Protein AF-K1SAY3-F1 (afdb_monomer)

Nearest PDB structures (foldseek):
  8iwt-assembly1_A  TM=9.032E-01  e=2.817E-02  Homo sapiens

pLDDT: mean 90.79, std 6.47, range [53.25, 96.94]

Structure (mmCIF, N/CA/C/O backbone):
data_AF-K1SAY3-F1
#
_entry.id   AF-K1SAY3-F1
#
loop_
_atom_site.group_PDB
_atom_site.id
_atom_site.type_symbol
_atom_site.label_atom_id
_atom_site.label_alt_id
_atom_site.label_comp_id
_atom_site.label_asym_id
_atom_site.label_entity_id
_atom_site.label_seq_id
_atom_site.pdbx_PDB_ins_code
_atom_site.Cartn_x
_atom_site.Cartn_y
_atom_site.Cartn_z
_atom_site.occupancy
_atom_site.B_iso_or_equiv
_atom_site.auth_seq_id
_atom_site.auth_comp_id
_atom_site.auth_asym_id
_atom_site.auth_atom_id
_atom_site.pdbx_PDB_model_num
ATOM 1 N N . PHE A 1 1 ? 2.210 -8.614 -6.579 1.00 83.81 1 PHE A N 1
ATOM 2 C CA . PHE A 1 1 ? 1.351 -9.216 -5.533 1.00 83.81 1 PHE A CA 1
ATOM 3 C C . PHE A 1 1 ? 1.785 -8.872 -4.113 1.00 83.81 1 PHE A C 1
ATOM 5 O O . PHE A 1 1 ? 1.061 -8.133 -3.462 1.00 83.81 1 PHE A O 1
ATOM 12 N N . PHE A 1 2 ? 2.937 -9.358 -3.630 1.00 92.12 2 PHE A N 1
ATOM 13 C CA . PHE A 1 2 ? 3.321 -9.250 -2.211 1.00 92.12 2 PHE A CA 1
ATOM 14 C C . PHE A 1 2 ? 3.245 -7.829 -1.633 1.00 92.12 2 PHE A C 1
ATOM 16 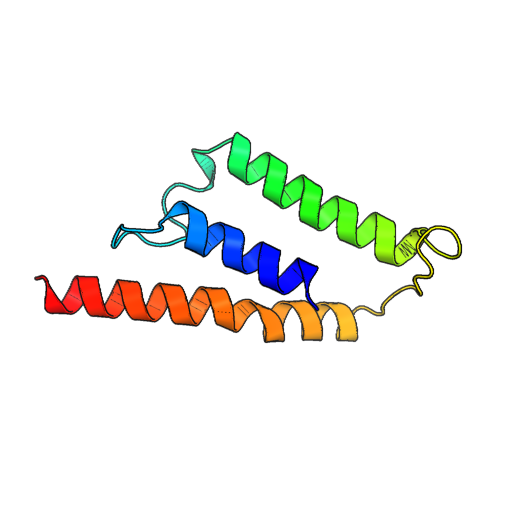O O . PHE A 1 2 ? 2.600 -7.631 -0.611 1.00 92.12 2 PHE A O 1
ATOM 23 N N . VAL A 1 3 ? 3.828 -6.830 -2.305 1.00 94.62 3 VAL A N 1
ATOM 24 C CA . VAL A 1 3 ? 3.852 -5.452 -1.780 1.00 94.62 3 VAL A CA 1
ATOM 25 C C . VAL A 1 3 ? 2.449 -4.866 -1.632 1.00 94.62 3 VAL A C 1
ATOM 27 O O . VAL A 1 3 ? 2.158 -4.268 -0.604 1.00 94.62 3 VAL A O 1
ATOM 30 N N . MET A 1 4 ? 1.553 -5.097 -2.598 1.00 95.75 4 MET A N 1
ATOM 31 C CA . MET A 1 4 ? 0.160 -4.643 -2.492 1.00 95.75 4 MET A CA 1
ATOM 32 C C . MET A 1 4 ? -0.601 -5.376 -1.385 1.00 95.75 4 MET A C 1
ATOM 34 O O . MET A 1 4 ? -1.373 -4.761 -0.663 1.00 95.75 4 MET A O 1
ATOM 38 N N . LEU A 1 5 ? -0.333 -6.666 -1.171 1.00 95.88 5 LEU A N 1
ATOM 39 C CA . LEU A 1 5 ? -0.889 -7.390 -0.028 1.00 95.88 5 LEU A CA 1
ATOM 40 C C . LEU A 1 5 ? -0.426 -6.777 1.303 1.00 95.88 5 LEU A C 1
ATOM 42 O O . LEU A 1 5 ? -1.249 -6.545 2.188 1.00 95.88 5 LEU A O 1
ATOM 46 N N . GLN A 1 6 ? 0.867 -6.460 1.435 1.00 95.44 6 GLN A N 1
ATOM 47 C CA . GLN A 1 6 ? 1.397 -5.806 2.637 1.00 95.44 6 GLN A CA 1
ATOM 48 C C . GLN A 1 6 ? 0.882 -4.378 2.807 1.00 95.44 6 GLN A C 1
ATOM 50 O O . GLN A 1 6 ? 0.606 -3.957 3.928 1.00 95.44 6 GLN A O 1
ATOM 55 N N . PHE A 1 7 ? 0.681 -3.659 1.705 1.00 96.06 7 PHE A N 1
ATOM 56 C CA . PHE A 1 7 ? 0.057 -2.344 1.705 1.00 96.06 7 PHE A CA 1
ATOM 57 C C . PHE A 1 7 ? -1.329 -2.390 2.357 1.00 96.06 7 PHE A C 1
ATOM 59 O O . PHE A 1 7 ? -1.601 -1.612 3.265 1.00 96.06 7 PHE A O 1
ATOM 66 N N . TRP A 1 8 ? -2.182 -3.349 1.981 1.00 95.94 8 TRP A N 1
ATOM 67 C CA . TRP A 1 8 ? -3.482 -3.533 2.636 1.00 95.94 8 TRP A CA 1
ATOM 68 C C . TRP A 1 8 ? -3.352 -3.981 4.090 1.00 95.94 8 TRP A C 1
ATOM 70 O O . TRP A 1 8 ? -4.111 -3.542 4.954 1.00 95.94 8 TRP A O 1
ATOM 80 N N . ASN A 1 9 ? -2.367 -4.829 4.383 1.00 94.38 9 ASN A N 1
ATOM 81 C CA . ASN A 1 9 ? -2.134 -5.316 5.735 1.00 94.38 9 ASN A CA 1
ATOM 82 C C . ASN A 1 9 ? -1.672 -4.208 6.700 1.00 94.38 9 ASN A C 1
ATOM 84 O O . ASN A 1 9 ? -1.994 -4.270 7.883 1.00 94.38 9 ASN A O 1
ATOM 88 N N . LEU A 1 10 ? -1.003 -3.157 6.211 1.00 94.00 10 LEU A N 1
ATOM 89 C CA . LEU A 1 10 ? -0.630 -1.979 7.006 1.00 94.00 10 LEU A CA 1
ATOM 90 C C . LEU A 1 10 ? -1.848 -1.340 7.692 1.00 94.00 10 LEU A C 1
ATOM 92 O O . LEU A 1 10 ? -1.782 -0.952 8.859 1.00 94.00 10 LEU A O 1
ATOM 96 N N . PHE A 1 11 ? -2.984 -1.277 6.993 1.00 93.44 11 PHE A N 1
ATOM 97 C CA . PHE A 1 11 ? -4.232 -0.759 7.552 1.00 93.44 11 PHE A CA 1
ATOM 98 C C . PHE A 1 11 ? -4.771 -1.651 8.673 1.00 93.44 11 PHE A C 1
ATOM 100 O O . PHE A 1 11 ? -5.181 -1.146 9.716 1.00 93.44 11 PHE A O 1
ATOM 107 N N . ASN A 1 12 ? -4.727 -2.974 8.492 1.00 92.69 12 ASN A N 1
ATOM 108 C CA . ASN A 1 12 ? -5.110 -3.923 9.537 1.00 92.69 12 ASN A CA 1
ATOM 109 C C . ASN A 1 12 ? -4.176 -3.849 10.753 1.00 92.69 12 ASN A C 1
ATOM 111 O O . ASN A 1 12 ? -4.655 -3.886 11.885 1.00 92.69 12 ASN A O 1
ATOM 115 N N . ALA A 1 13 ? -2.867 -3.723 10.526 1.00 91.62 13 ALA A N 1
ATOM 116 C CA . ALA A 1 13 ? -1.858 -3.638 11.576 1.00 91.62 13 ALA A CA 1
ATOM 117 C C . ALA A 1 13 ? -2.030 -2.384 12.443 1.00 91.62 13 ALA A C 1
ATOM 119 O O . ALA A 1 13 ? -1.868 -2.446 13.659 1.00 91.62 13 ALA A O 1
ATOM 120 N N . ARG A 1 14 ? -2.429 -1.255 11.845 1.00 89.81 14 ARG A N 1
ATOM 121 C CA . ARG A 1 14 ? -2.667 -0.004 12.577 1.00 89.81 14 ARG A CA 1
ATOM 122 C C . ARG A 1 14 ? -3.742 -0.118 13.656 1.00 89.81 14 ARG A C 1
ATOM 124 O O . ARG A 1 14 ? -3.642 0.539 14.687 1.00 89.81 14 ARG A O 1
ATOM 131 N N . VAL A 1 15 ? -4.779 -0.908 13.401 1.00 88.44 15 VAL A N 1
ATOM 132 C CA . VAL A 1 15 ? -5.899 -1.122 14.331 1.00 88.44 15 VAL A CA 1
ATOM 133 C C . VAL A 1 15 ? -5.821 -2.493 15.002 1.00 88.44 15 VAL A C 1
ATOM 135 O O . VAL A 1 15 ? -6.820 -3.020 15.491 1.00 88.44 15 VAL A O 1
ATOM 138 N N . PHE A 1 16 ? -4.637 -3.108 15.012 1.00 87.44 16 PHE A N 1
ATOM 139 C CA . PHE A 1 16 ? -4.451 -4.409 15.631 1.00 87.44 16 PHE A CA 1
ATOM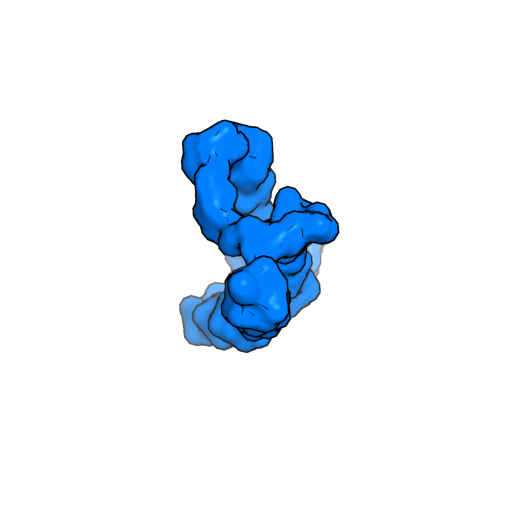 140 C C . PHE A 1 16 ? -4.772 -4.344 17.130 1.00 87.44 16 PHE A C 1
ATOM 142 O O . PHE A 1 16 ? -4.361 -3.426 17.834 1.00 87.44 16 PHE A O 1
ATOM 149 N N . GLY A 1 17 ? -5.545 -5.318 17.612 1.00 83.44 17 GLY A N 1
ATOM 150 C CA . GLY A 1 17 ? -6.001 -5.364 19.003 1.00 83.44 17 GLY A CA 1
ATOM 151 C C . GLY A 1 17 ? -7.196 -4.461 19.327 1.00 83.44 17 GLY A C 1
ATOM 152 O O . GLY A 1 17 ? -7.740 -4.576 20.421 1.00 83.44 17 GLY A O 1
ATOM 153 N N . THR A 1 18 ? -7.664 -3.622 18.397 1.00 85.56 18 THR A N 1
ATOM 154 C CA . THR A 1 18 ? -8.872 -2.807 18.588 1.00 85.56 18 THR A CA 1
ATOM 155 C C . THR A 1 18 ? -10.041 -3.327 17.747 1.00 85.56 18 THR A C 1
ATOM 157 O O . THR A 1 18 ? -9.891 -4.156 16.844 1.00 85.56 18 THR A O 1
ATOM 160 N N . SER A 1 19 ? -11.247 -2.856 18.063 1.00 81.81 19 SER A N 1
ATOM 161 C CA . SER A 1 19 ? -12.450 -3.056 17.246 1.00 81.81 19 SER A CA 1
ATOM 162 C C . SER A 1 19 ? -12.736 -1.860 16.327 1.00 81.81 19 SER A C 1
ATOM 164 O O . SER A 1 19 ? -13.778 -1.815 15.671 1.00 81.81 19 SER A O 1
ATOM 166 N N . ASP A 1 20 ? -11.817 -0.892 16.263 1.00 86.06 20 ASP A N 1
ATOM 167 C CA . ASP A 1 20 ? -11.961 0.294 15.429 1.00 86.06 20 ASP A CA 1
ATOM 168 C C . ASP A 1 20 ? -11.828 -0.043 13.943 1.00 86.06 20 ASP A C 1
ATOM 170 O O . ASP A 1 20 ? -11.143 -0.983 13.546 1.00 86.06 20 ASP A O 1
ATOM 174 N N . SER A 1 21 ? -12.492 0.746 13.097 1.00 85.25 21 SER A N 1
ATOM 175 C CA . SER A 1 21 ? -12.363 0.574 11.651 1.00 85.25 21 SER A CA 1
ATOM 176 C C . SER A 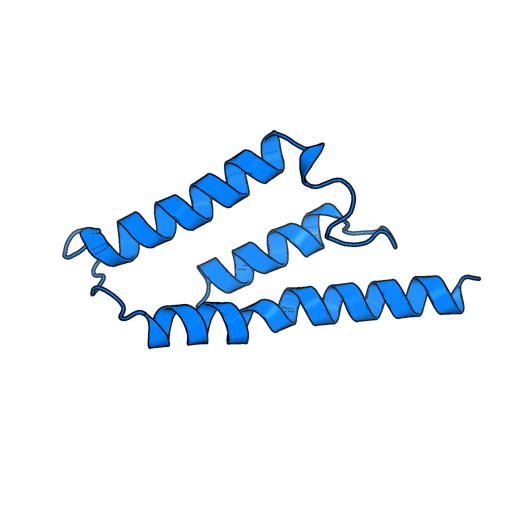1 21 ? -10.935 0.861 11.204 1.00 85.25 21 SER A C 1
ATOM 178 O O . SER A 1 21 ? -10.351 1.856 11.638 1.00 85.25 21 SER A O 1
ATOM 180 N N . ALA A 1 22 ? -10.413 0.067 10.268 1.00 86.81 22 ALA A N 1
ATOM 181 C CA . ALA A 1 22 ? -9.097 0.295 9.666 1.00 86.81 22 ALA A CA 1
ATOM 182 C C . ALA A 1 22 ? -8.952 1.691 9.026 1.00 86.81 22 ALA A C 1
ATOM 184 O O . ALA A 1 22 ? -7.846 2.223 8.919 1.00 86.81 22 ALA A O 1
ATOM 185 N N . PHE A 1 23 ? -10.076 2.312 8.652 1.00 85.38 23 PHE A N 1
ATOM 186 C CA . PHE A 1 23 ? -10.112 3.645 8.056 1.00 85.38 23 PHE A CA 1
ATOM 187 C C . PHE A 1 23 ? -10.257 4.788 9.064 1.00 85.38 23 PHE A C 1
ATOM 189 O O . PHE A 1 23 ? -10.167 5.964 8.700 1.00 85.38 23 PHE A O 1
ATOM 196 N N . LYS A 1 24 ? -10.467 4.479 10.348 1.00 83.56 24 LYS A N 1
ATOM 197 C CA . LYS A 1 24 ? -10.705 5.492 11.374 1.00 83.56 24 LYS A CA 1
ATOM 198 C C . LYS A 1 24 ? -9.476 6.395 11.509 1.00 83.56 24 LYS A C 1
ATOM 200 O O . LYS A 1 24 ? -8.368 5.950 11.802 1.00 83.56 24 LYS A O 1
ATOM 205 N N . GLY A 1 25 ? -9.675 7.691 11.271 1.00 79.81 25 GLY A N 1
ATOM 206 C CA . GLY A 1 25 ? -8.659 8.719 11.491 1.00 79.81 25 GLY A CA 1
ATOM 207 C C . GLY A 1 25 ? -7.375 8.550 10.676 1.00 79.81 25 GLY A C 1
ATOM 208 O O . GLY A 1 25 ? -6.321 8.920 11.184 1.00 79.81 25 GLY A O 1
ATOM 209 N N . ILE A 1 26 ? -7.413 7.973 9.465 1.00 80.25 26 ILE A N 1
ATOM 210 C CA . ILE A 1 26 ? -6.230 7.904 8.573 1.00 80.25 26 ILE A CA 1
ATOM 211 C C . ILE A 1 26 ? -5.605 9.289 8.382 1.00 80.25 26 ILE A C 1
ATOM 213 O O . ILE A 1 26 ? -4.419 9.453 8.644 1.00 80.25 26 ILE A O 1
ATOM 217 N N . SER A 1 27 ? -6.419 10.302 8.083 1.00 73.94 27 SER A N 1
ATOM 218 C CA . SER A 1 27 ? -5.982 11.694 7.897 1.00 73.94 27 SER A CA 1
ATOM 219 C C . SER A 1 27 ? -5.481 12.391 9.169 1.00 73.94 27 SER A C 1
ATOM 221 O O . SER A 1 27 ? -5.049 13.536 9.120 1.00 73.94 27 SER A O 1
ATOM 223 N N . LYS A 1 28 ? -5.544 11.729 10.333 1.00 78.62 28 LYS A N 1
ATOM 224 C CA . LYS A 1 28 ? -4.972 12.237 11.591 1.00 78.62 28 LYS A CA 1
ATOM 225 C C . LYS A 1 28 ? -3.580 11.667 11.877 1.00 78.62 28 LYS A C 1
ATOM 227 O O . LYS A 1 28 ? -2.958 12.058 12.859 1.00 78.62 28 LYS A O 1
ATOM 232 N N . SER A 1 29 ? -3.100 10.725 11.061 1.00 79.44 29 SER A N 1
ATOM 233 C CA . SER A 1 29 ? -1.797 10.080 11.223 1.00 79.44 29 SER A CA 1
ATOM 234 C C . SER A 1 29 ? -0.893 10.412 10.041 1.00 79.44 29 SER A C 1
ATOM 236 O O . SER A 1 29 ? -0.788 9.640 9.090 1.00 79.44 29 SER A O 1
ATOM 238 N N . TYR A 1 30 ? -0.194 11.546 10.143 1.00 81.81 30 TYR A N 1
ATOM 239 C CA . TYR A 1 30 ? 0.773 11.996 9.135 1.00 81.81 30 TYR A CA 1
ATOM 240 C C . TYR A 1 30 ? 1.803 10.915 8.775 1.00 81.81 30 TYR A C 1
ATOM 242 O O . TYR A 1 30 ? 2.142 10.741 7.610 1.00 81.81 30 TYR A O 1
ATOM 250 N N . GLY A 1 31 ? 2.263 10.134 9.760 1.00 87.69 31 GLY A N 1
ATOM 251 C CA . GLY A 1 31 ? 3.198 9.032 9.518 1.00 87.69 31 GLY A CA 1
ATOM 252 C C . GLY A 1 31 ? 2.613 7.923 8.638 1.00 87.69 31 GLY A C 1
ATOM 253 O O . GLY A 1 31 ? 3.281 7.455 7.720 1.00 87.69 31 GLY A O 1
ATOM 254 N N . MET A 1 32 ? 1.357 7.522 8.873 1.00 89.06 32 MET A N 1
ATOM 255 C CA . MET A 1 32 ? 0.708 6.497 8.050 1.00 89.06 32 MET A CA 1
ATOM 256 C C . MET A 1 32 ? 0.486 6.993 6.621 1.00 89.06 32 MET A C 1
ATOM 258 O O . MET A 1 32 ? 0.741 6.255 5.674 1.00 89.06 32 MET A O 1
ATOM 262 N N . GLU A 1 33 ? 0.031 8.235 6.467 1.00 89.19 33 GLU A N 1
ATOM 263 C CA . GLU A 1 33 ? -0.220 8.838 5.159 1.00 89.19 33 GLU A CA 1
ATOM 264 C C . GLU A 1 33 ? 1.061 8.922 4.319 1.00 89.19 33 GLU A C 1
ATOM 266 O O . GLU A 1 33 ? 1.073 8.481 3.169 1.00 89.19 33 GLU A O 1
ATOM 271 N N . LEU A 1 34 ? 2.172 9.367 4.918 1.00 92.50 34 LEU A N 1
ATOM 272 C CA . LEU A 1 34 ? 3.476 9.395 4.253 1.00 92.50 34 LEU A CA 1
ATOM 273 C C . LEU A 1 34 ? 3.942 7.999 3.822 1.00 92.50 34 LEU A C 1
ATOM 275 O O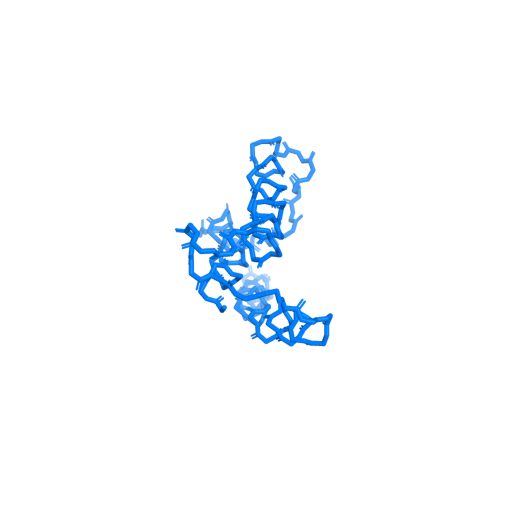 . LEU A 1 34 ? 4.419 7.841 2.701 1.00 92.50 34 LEU A O 1
ATOM 279 N N . ILE A 1 35 ? 3.778 6.977 4.670 1.00 93.50 35 ILE A N 1
ATOM 280 C CA . ILE A 1 35 ? 4.156 5.595 4.329 1.00 93.50 35 ILE A CA 1
ATOM 281 C C . ILE A 1 35 ? 3.284 5.053 3.188 1.00 93.50 35 ILE A C 1
ATOM 283 O O . ILE A 1 35 ? 3.808 4.442 2.259 1.00 93.50 35 ILE A O 1
ATOM 287 N N . ILE A 1 36 ? 1.971 5.294 3.222 1.00 93.06 36 ILE A N 1
ATOM 288 C CA . ILE A 1 36 ? 1.036 4.896 2.157 1.00 93.06 36 ILE A CA 1
ATOM 289 C C . ILE A 1 36 ? 1.460 5.505 0.817 1.00 93.06 36 ILE A C 1
ATOM 291 O O . ILE A 1 36 ? 1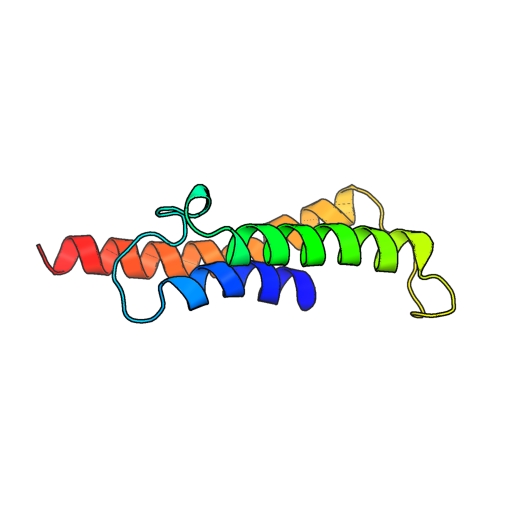.569 4.783 -0.178 1.00 93.06 36 ILE A O 1
ATOM 295 N N . LEU A 1 37 ? 1.736 6.812 0.797 1.00 94.19 37 LEU A N 1
ATOM 296 C CA . LEU A 1 37 ? 2.160 7.527 -0.406 1.00 94.19 37 LEU A CA 1
ATOM 297 C C . LEU A 1 37 ? 3.530 7.049 -0.896 1.00 94.19 37 LEU A C 1
ATOM 299 O O . LEU A 1 37 ? 3.703 6.823 -2.093 1.00 94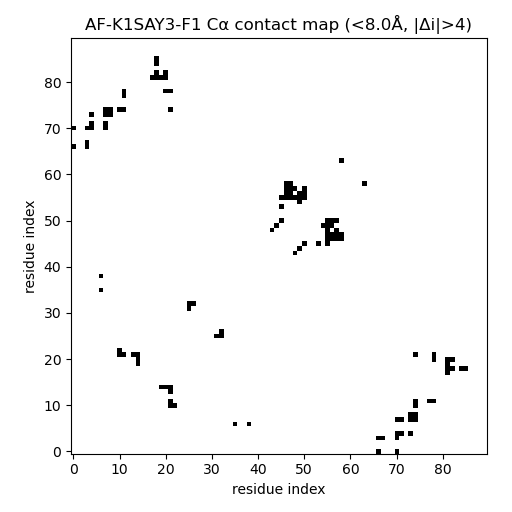.19 37 LEU A O 1
ATOM 303 N N . ALA A 1 38 ? 4.479 6.829 0.016 1.00 96.00 38 ALA A N 1
ATOM 304 C CA . ALA A 1 38 ? 5.804 6.318 -0.318 1.00 96.00 38 ALA A CA 1
ATOM 305 C C . ALA A 1 38 ? 5.744 4.907 -0.923 1.00 96.00 38 ALA A C 1
ATOM 307 O O . ALA A 1 38 ? 6.434 4.637 -1.904 1.00 96.00 38 ALA A O 1
ATOM 308 N N . ILE A 1 39 ? 4.897 4.015 -0.392 1.00 95.56 39 ILE A N 1
ATOM 309 C CA . ILE A 1 39 ? 4.732 2.657 -0.929 1.00 95.56 39 ILE A CA 1
ATOM 310 C C . ILE A 1 39 ? 4.075 2.693 -2.310 1.00 95.56 39 ILE A C 1
ATOM 312 O O . ILE A 1 39 ? 4.581 2.044 -3.223 1.00 95.56 39 ILE A O 1
ATOM 316 N N . LEU A 1 40 ? 2.976 3.438 -2.485 1.00 94.25 40 LEU A N 1
ATOM 317 C CA . LEU A 1 40 ? 2.281 3.512 -3.776 1.00 94.25 40 LEU A CA 1
ATOM 318 C C . LEU A 1 40 ? 3.146 4.181 -4.848 1.00 94.25 40 LEU A C 1
ATOM 320 O O . LEU A 1 40 ? 3.331 3.617 -5.926 1.00 94.25 40 LEU A O 1
ATOM 324 N N . GLY A 1 41 ? 3.719 5.347 -4.541 1.00 95.38 41 GLY A N 1
ATOM 325 C CA . GLY A 1 41 ? 4.603 6.066 -5.455 1.00 95.38 41 GLY A CA 1
ATOM 326 C C . GLY A 1 41 ? 5.859 5.260 -5.775 1.00 95.38 41 GLY A C 1
ATOM 327 O O . GLY A 1 41 ? 6.191 5.067 -6.943 1.00 95.38 41 GLY A O 1
ATOM 328 N N . GLY A 1 42 ? 6.508 4.704 -4.749 1.00 95.19 42 GLY A N 1
ATOM 329 C CA . GLY A 1 42 ? 7.665 3.830 -4.910 1.00 95.19 42 GLY A CA 1
ATOM 330 C C . GLY A 1 42 ? 7.355 2.603 -5.764 1.00 95.19 42 GLY A C 1
ATOM 331 O O . GLY A 1 42 ? 8.150 2.261 -6.634 1.00 95.19 42 GLY A O 1
ATOM 332 N N . GLN A 1 43 ? 6.188 1.973 -5.593 1.00 94.69 43 GLN A N 1
ATOM 333 C CA . GLN A 1 43 ? 5.805 0.834 -6.426 1.00 94.69 43 GLN A CA 1
ATOM 334 C C . GLN A 1 43 ? 5.609 1.200 -7.885 1.00 94.69 43 GLN A C 1
ATOM 336 O O . GLN A 1 43 ? 6.127 0.498 -8.749 1.00 94.69 43 GLN A O 1
ATOM 341 N N . ILE A 1 44 ? 4.909 2.296 -8.170 1.00 93.56 44 ILE A N 1
ATOM 342 C CA . ILE A 1 44 ? 4.730 2.750 -9.550 1.00 93.56 44 ILE A CA 1
ATOM 343 C C . ILE A 1 44 ? 6.097 3.046 -10.179 1.00 93.56 44 ILE A C 1
ATOM 345 O O . ILE A 1 44 ? 6.363 2.594 -11.291 1.00 93.56 44 ILE A O 1
ATOM 349 N N . LEU A 1 45 ? 6.991 3.729 -9.455 1.00 94.62 45 LEU A N 1
ATOM 350 C CA . LEU A 1 45 ? 8.327 4.058 -9.951 1.00 94.62 45 LEU A CA 1
ATOM 351 C C . LEU A 1 45 ? 9.179 2.811 -10.230 1.00 94.62 45 LEU A C 1
ATOM 353 O O . LEU A 1 45 ? 9.761 2.684 -11.305 1.00 94.62 45 LEU A O 1
ATOM 357 N N . ILE A 1 46 ? 9.221 1.866 -9.288 1.00 94.25 46 ILE A N 1
ATOM 358 C CA . ILE A 1 46 ? 10.016 0.636 -9.409 1.00 94.25 46 ILE A CA 1
ATOM 359 C C . ILE A 1 46 ? 9.476 -0.266 -10.525 1.00 94.25 46 ILE A C 1
ATOM 361 O O . ILE A 1 46 ? 10.246 -0.843 -11.292 1.00 94.25 46 ILE A O 1
ATOM 365 N N . VAL A 1 47 ? 8.158 -0.404 -10.638 1.00 94.31 47 VAL A N 1
ATOM 366 C CA . VAL A 1 47 ? 7.550 -1.293 -11.632 1.00 94.31 47 VAL A CA 1
ATOM 367 C C . VAL A 1 47 ? 7.626 -0.705 -13.038 1.00 94.31 47 VAL A C 1
ATOM 369 O O . VAL A 1 47 ? 7.998 -1.422 -13.962 1.00 94.31 47 VAL A O 1
ATOM 372 N N . GLN A 1 48 ? 7.314 0.584 -13.206 1.00 92.94 48 GLN A N 1
ATOM 373 C CA . GLN A 1 48 ? 7.266 1.197 -14.537 1.00 92.94 48 GLN A CA 1
ATOM 374 C C . GLN A 1 48 ? 8.644 1.612 -15.057 1.00 92.94 48 GLN A C 1
ATOM 376 O O . GLN A 1 48 ? 8.863 1.574 -16.265 1.00 92.94 48 GLN A O 1
ATOM 381 N N . PHE A 1 49 ? 9.577 1.984 -14.175 1.00 92.62 49 PHE A N 1
ATOM 382 C CA . PHE A 1 49 ? 10.878 2.538 -14.578 1.00 92.62 49 PHE A CA 1
ATOM 383 C C . PHE A 1 49 ? 12.085 1.767 -14.030 1.00 92.62 49 PHE A C 1
ATOM 385 O O . PHE A 1 49 ? 13.210 2.026 -14.449 1.00 92.62 49 PHE A O 1
ATOM 392 N N . GLY A 1 50 ? 11.891 0.807 -13.119 1.00 88.94 50 GLY A N 1
ATOM 393 C CA . GLY A 1 50 ? 12.993 0.066 -12.496 1.00 88.94 50 GLY A CA 1
ATOM 394 C C . GLY A 1 50 ? 13.752 -0.865 -13.444 1.00 88.94 50 GLY A C 1
ATOM 395 O O . GLY A 1 50 ? 14.926 -1.146 -13.192 1.00 88.94 50 GLY A O 1
ATOM 396 N N . GLY A 1 51 ? 13.113 -1.306 -14.535 1.00 89.81 51 GLY A N 1
ATOM 397 C CA . GLY A 1 51 ? 13.731 -2.015 -15.657 1.00 89.81 51 GLY A CA 1
ATOM 398 C C . GLY A 1 51 ? 14.773 -3.050 -15.229 1.00 89.81 51 GLY A C 1
ATOM 399 O O . GLY A 1 51 ? 14.508 -3.922 -14.405 1.00 89.81 51 GLY A O 1
ATOM 400 N N . ALA A 1 52 ? 15.995 -2.934 -15.754 1.00 87.94 52 ALA A N 1
ATOM 401 C CA . ALA A 1 52 ? 17.083 -3.874 -15.475 1.00 87.94 52 ALA A CA 1
ATOM 402 C C . ALA A 1 52 ? 17.597 -3.845 -14.021 1.00 87.94 52 ALA A C 1
ATOM 404 O O . ALA A 1 52 ? 18.061 -4.874 -13.530 1.00 87.94 52 ALA A O 1
ATOM 405 N N . VAL A 1 53 ? 17.495 -2.707 -13.319 1.00 91.31 53 VAL A N 1
ATOM 406 C CA . VAL A 1 53 ? 17.991 -2.546 -11.936 1.00 91.31 53 VAL A CA 1
ATOM 407 C C . VAL A 1 53 ? 17.196 -3.424 -10.974 1.00 91.31 53 VAL A C 1
ATOM 409 O O . VAL A 1 53 ? 17.770 -4.108 -10.131 1.00 91.31 53 VAL A O 1
ATOM 412 N N . PHE A 1 54 ? 15.874 -3.446 -11.141 1.00 89.81 54 PHE A N 1
ATOM 413 C CA . PHE A 1 54 ? 14.963 -4.244 -10.317 1.00 89.81 54 PHE A CA 1
ATOM 414 C C . PHE A 1 54 ? 14.432 -5.489 -11.032 1.00 89.81 54 PHE A C 1
ATOM 416 O O . PHE A 1 54 ? 13.631 -6.227 -10.463 1.00 89.81 54 PHE A O 1
ATOM 423 N N . ARG A 1 55 ? 14.893 -5.733 -12.266 1.00 91.69 55 ARG A N 1
ATOM 424 C CA . ARG A 1 55 ? 14.422 -6.806 -13.156 1.00 91.69 55 ARG A CA 1
ATOM 425 C C . ARG A 1 55 ? 12.895 -6.798 -13.294 1.00 91.69 55 ARG A C 1
ATOM 427 O O . ARG A 1 55 ? 12.250 -7.842 -13.232 1.00 91.69 55 ARG A O 1
ATOM 434 N N . THR A 1 56 ? 12.325 -5.605 -13.446 1.00 91.56 56 THR A N 1
ATOM 435 C CA . THR A 1 56 ? 10.888 -5.381 -13.608 1.00 91.56 56 THR A CA 1
ATOM 436 C C . THR A 1 56 ? 10.536 -5.130 -15.068 1.00 91.56 56 THR A C 1
ATOM 438 O O . THR A 1 56 ? 11.347 -4.636 -15.853 1.00 91.56 56 THR A O 1
ATOM 441 N N . VAL A 1 57 ? 9.302 -5.480 -15.425 1.00 91.50 57 VAL A N 1
ATOM 442 C CA . VAL A 1 5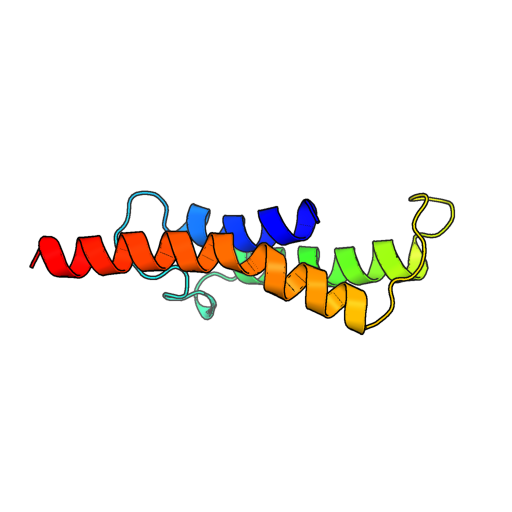7 ? 8.677 -5.100 -16.693 1.00 91.50 57 VAL A CA 1
ATOM 443 C C . VAL A 1 57 ? 7.505 -4.166 -16.394 1.00 91.50 57 VAL A C 1
ATOM 445 O O . VAL A 1 57 ? 6.787 -4.421 -15.419 1.00 91.50 57 VAL A O 1
ATOM 448 N N . PRO A 1 58 ? 7.299 -3.109 -17.201 1.00 93.75 58 PRO A N 1
ATOM 449 C CA . PRO A 1 58 ? 6.165 -2.221 -17.023 1.00 93.75 58 PRO A CA 1
ATOM 450 C C . PRO A 1 58 ? 4.854 -3.000 -17.079 1.00 93.75 58 PRO A C 1
ATOM 452 O O . PRO A 1 58 ? 4.640 -3.836 -17.957 1.00 93.75 58 PRO A O 1
ATOM 455 N N . LEU A 1 59 ?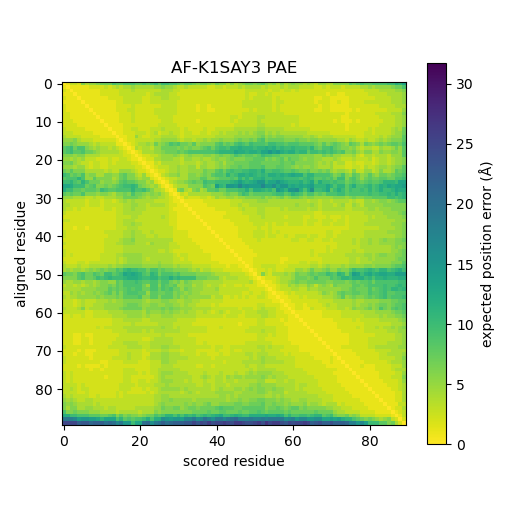 3.987 -2.719 -16.116 1.00 94.38 59 LEU A N 1
ATOM 456 C CA . LEU A 1 59 ? 2.681 -3.342 -15.976 1.00 94.38 59 LEU A CA 1
ATOM 457 C C . LEU A 1 59 ? 1.626 -2.476 -16.665 1.00 94.38 59 LEU A C 1
ATOM 459 O O . LEU A 1 59 ? 1.614 -1.247 -16.527 1.00 94.38 59 LEU A O 1
ATOM 463 N N . ASP A 1 60 ? 0.722 -3.128 -17.391 1.00 95.12 60 ASP A N 1
ATOM 464 C CA . ASP A 1 60 ? -0.440 -2.477 -17.976 1.00 95.12 60 ASP A CA 1
ATOM 465 C C . ASP A 1 60 ? -1.490 -2.165 -16.897 1.00 95.12 60 ASP A C 1
ATOM 467 O O . ASP A 1 60 ? -1.501 -2.718 -15.791 1.00 95.12 60 ASP A O 1
ATOM 471 N N . PHE A 1 61 ? -2.397 -1.248 -17.224 1.00 93.31 61 PHE A N 1
ATOM 472 C CA . PHE A 1 61 ? -3.406 -0.779 -16.280 1.00 93.31 61 PHE A CA 1
ATOM 473 C C . PHE A 1 61 ? -4.312 -1.911 -15.764 1.00 93.31 61 PHE A C 1
ATOM 475 O O . PHE A 1 61 ? -4.655 -1.935 -14.579 1.00 93.31 61 PHE A O 1
ATOM 482 N N . MET A 1 62 ? -4.667 -2.880 -16.616 1.00 96.94 62 MET A N 1
ATOM 483 C CA . MET A 1 62 ? -5.550 -3.979 -16.215 1.00 96.94 62 MET A CA 1
ATOM 484 C C . MET A 1 62 ? -4.877 -4.916 -15.214 1.00 96.94 62 MET A C 1
ATOM 486 O O . MET A 1 62 ? -5.520 -5.340 -14.247 1.00 96.94 62 MET A O 1
ATOM 490 N N . THR A 1 63 ? -3.580 -5.197 -15.371 1.00 95.31 63 THR A N 1
ATOM 491 C CA . THR A 1 63 ? -2.856 -6.004 -14.383 1.00 95.31 63 THR A CA 1
ATOM 492 C C . THR A 1 63 ? -2.686 -5.249 -13.066 1.00 95.31 63 THR A C 1
ATOM 494 O O . THR A 1 63 ? -2.875 -5.845 -12.002 1.00 95.31 63 THR A O 1
ATOM 497 N N . TRP A 1 64 ? -2.427 -3.935 -13.099 1.00 95.19 64 TRP A N 1
ATOM 498 C CA . TRP A 1 64 ? -2.432 -3.100 -11.890 1.00 95.19 64 TRP A CA 1
ATOM 499 C C . TRP A 1 64 ? -3.752 -3.212 -11.128 1.00 95.19 64 TRP A C 1
ATOM 501 O O . TRP A 1 64 ? -3.751 -3.551 -9.942 1.00 95.19 64 TRP A O 1
ATOM 511 N N . MET A 1 65 ? -4.878 -3.002 -11.812 1.00 96.31 65 MET A N 1
ATOM 512 C CA . MET A 1 65 ? -6.204 -3.109 -11.203 1.00 96.31 65 MET A CA 1
ATOM 513 C C . MET A 1 65 ? -6.474 -4.505 -10.650 1.00 96.31 65 MET A C 1
ATOM 515 O O . MET A 1 65 ? -6.959 -4.639 -9.527 1.00 96.31 65 MET A O 1
ATOM 519 N N . THR A 1 66 ? -6.098 -5.548 -11.390 1.00 96.62 66 THR A N 1
ATOM 520 C CA . THR A 1 66 ? -6.251 -6.936 -10.942 1.00 96.62 66 THR A CA 1
ATOM 521 C C . THR A 1 66 ? -5.481 -7.186 -9.648 1.00 96.62 66 THR A C 1
ATOM 523 O O . THR A 1 66 ? -6.033 -7.757 -8.707 1.00 96.62 66 THR A O 1
ATOM 526 N N . ILE A 1 67 ? -4.231 -6.721 -9.544 1.00 95.75 67 ILE A N 1
ATOM 527 C CA . ILE A 1 67 ? -3.421 -6.865 -8.327 1.00 95.75 67 ILE A CA 1
ATOM 528 C C . ILE A 1 67 ? -4.047 -6.080 -7.168 1.00 95.75 67 ILE A C 1
ATOM 530 O O . ILE A 1 67 ? -4.176 -6.622 -6.072 1.00 95.75 67 ILE A O 1
ATOM 534 N N . VAL A 1 68 ? -4.443 -4.825 -7.390 1.00 95.69 68 VAL A N 1
ATOM 535 C CA . VAL A 1 68 ? -5.046 -3.957 -6.364 1.00 95.69 68 VAL A CA 1
ATOM 536 C C . VAL A 1 68 ? -6.326 -4.590 -5.811 1.00 95.69 68 VAL A C 1
ATOM 538 O O . VAL A 1 68 ? -6.433 -4.787 -4.601 1.00 95.69 68 VAL A O 1
ATOM 541 N N . VAL A 1 69 ? -7.262 -4.978 -6.684 1.00 96.38 69 VAL A N 1
ATOM 542 C CA . VAL A 1 69 ? -8.554 -5.562 -6.291 1.00 96.38 69 VAL A CA 1
ATOM 543 C C . VAL A 1 69 ? -8.358 -6.909 -5.602 1.00 96.38 69 VAL A C 1
ATOM 545 O O . VAL A 1 69 ? -8.843 -7.095 -4.486 1.00 96.38 69 VAL A O 1
ATOM 548 N N . SER A 1 70 ? -7.603 -7.828 -6.210 1.00 96.62 70 SER A N 1
ATOM 549 C CA . SER A 1 70 ? -7.401 -9.177 -5.657 1.00 96.62 70 SER A CA 1
ATOM 550 C C . SER A 1 70 ? -6.677 -9.179 -4.310 1.00 96.62 70 SER A C 1
ATOM 552 O O . SER A 1 70 ? -6.945 -10.027 -3.466 1.00 96.62 70 SER A O 1
ATOM 554 N N . THR A 1 71 ? -5.778 -8.228 -4.057 1.00 96.50 71 THR A N 1
ATOM 555 C CA . THR A 1 71 ? -5.091 -8.147 -2.759 1.00 96.50 71 THR A CA 1
ATOM 556 C C . THR A 1 71 ? -5.903 -7.398 -1.699 1.00 96.50 71 THR A C 1
ATOM 558 O O . THR A 1 71 ? -5.698 -7.638 -0.507 1.00 96.50 71 THR A O 1
ATOM 561 N N . SER A 1 72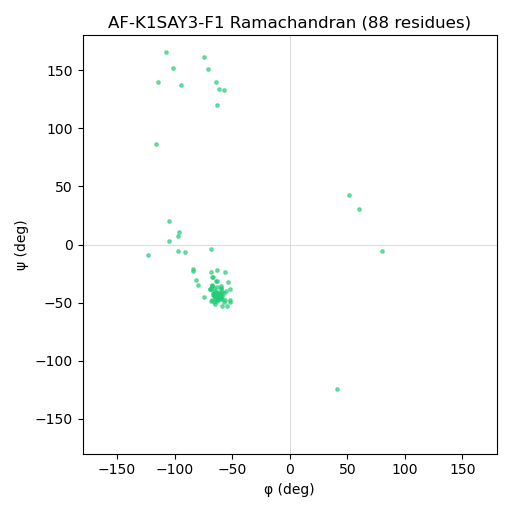 ? -6.863 -6.553 -2.100 1.00 95.56 72 SER A N 1
ATOM 562 C CA . SER A 1 72 ? -7.683 -5.757 -1.172 1.00 95.56 72 SER A CA 1
ATOM 563 C C . SER A 1 72 ? -8.559 -6.602 -0.245 1.00 95.56 72 SER A C 1
ATOM 565 O O . SER A 1 72 ? -8.910 -6.150 0.843 1.00 95.56 72 SER A O 1
ATOM 567 N N . PHE A 1 73 ? -8.858 -7.856 -0.610 1.00 95.88 73 PHE A N 1
ATOM 568 C CA . PHE A 1 73 ? -9.623 -8.780 0.233 1.00 95.88 73 PHE A CA 1
ATOM 569 C C . PHE A 1 73 ? -9.040 -8.935 1.643 1.00 95.88 73 PHE A C 1
ATOM 571 O O . PHE A 1 73 ? -9.804 -9.070 2.595 1.00 95.88 73 PHE A O 1
ATOM 578 N N . VAL A 1 74 ? -7.715 -8.838 1.814 1.00 95.50 74 VAL A N 1
ATOM 579 C CA . VAL A 1 74 ? -7.072 -8.908 3.140 1.00 95.50 74 VAL A CA 1
ATOM 580 C C . VAL A 1 74 ? -7.568 -7.796 4.072 1.00 95.50 74 VAL A C 1
ATOM 582 O O . VAL A 1 74 ? -7.790 -8.030 5.262 1.00 95.50 74 VAL A O 1
ATOM 585 N N . LEU A 1 75 ? -7.796 -6.592 3.543 1.00 95.31 75 LEU A N 1
ATOM 586 C CA . LEU A 1 75 ? -8.360 -5.480 4.305 1.00 95.31 75 LEU A CA 1
ATOM 587 C C . LEU A 1 75 ? -9.819 -5.750 4.680 1.00 95.31 75 LEU A C 1
ATOM 589 O O . LEU A 1 75 ? -10.194 -5.623 5.846 1.00 95.31 75 LEU A O 1
ATOM 593 N N . TRP A 1 76 ? -10.627 -6.159 3.700 1.00 94.88 76 TRP A N 1
ATOM 594 C CA . TRP A 1 76 ? -12.063 -6.373 3.880 1.00 94.88 76 TRP A CA 1
ATOM 595 C C . TRP A 1 76 ? -12.376 -7.509 4.849 1.00 94.88 76 TRP A C 1
ATOM 597 O O . TRP A 1 76 ? -13.257 -7.358 5.692 1.00 94.88 76 TRP A O 1
ATOM 607 N N . ILE A 1 77 ? -11.624 -8.610 4.794 1.00 94.69 77 ILE A N 1
ATOM 608 C CA . ILE A 1 77 ? -11.758 -9.717 5.748 1.00 94.69 77 ILE A CA 1
ATOM 609 C C . ILE A 1 77 ? -11.472 -9.221 7.172 1.00 94.69 77 ILE A C 1
ATOM 611 O O . ILE A 1 77 ? -12.256 -9.479 8.086 1.00 94.69 77 ILE A O 1
ATOM 615 N N . GLY A 1 78 ? -10.389 -8.461 7.367 1.00 92.75 78 GLY A N 1
ATOM 616 C CA . GLY A 1 78 ? -10.064 -7.879 8.672 1.00 92.75 78 GLY A CA 1
ATOM 617 C C . GLY A 1 78 ? -11.156 -6.935 9.182 1.00 92.75 78 GLY A C 1
ATOM 618 O O . GLY A 1 78 ? -11.522 -6.978 10.359 1.00 92.75 78 GLY A O 1
ATOM 619 N N . GLU A 1 79 ? -11.712 -6.106 8.298 1.00 93.94 79 GLU A N 1
ATOM 620 C CA . GLU A 1 79 ? -12.766 -5.159 8.657 1.00 93.94 79 GLU A CA 1
ATOM 621 C C . GLU A 1 79 ? -14.085 -5.859 8.988 1.00 93.94 79 GLU A C 1
ATOM 623 O O . GLU A 1 79 ? -14.743 -5.478 9.957 1.00 93.94 79 GLU A O 1
ATOM 628 N N . LEU A 1 80 ? -14.430 -6.925 8.261 1.00 93.06 80 LEU A N 1
ATOM 629 C CA . LEU A 1 80 ? -15.604 -7.748 8.535 1.00 93.06 80 LEU A CA 1
ATOM 630 C C . LEU A 1 80 ? -15.507 -8.414 9.913 1.00 93.06 80 LEU A C 1
ATOM 632 O O . LEU A 1 80 ? -16.456 -8.352 10.691 1.00 93.06 80 LEU A O 1
ATOM 636 N N . VAL A 1 81 ? -14.346 -8.978 10.263 1.00 91.88 81 VAL A N 1
ATOM 637 C CA . VAL A 1 81 ? -14.114 -9.556 11.599 1.00 91.88 81 VAL A CA 1
ATOM 638 C C . VAL A 1 81 ? -14.302 -8.501 12.694 1.00 91.88 81 VAL A C 1
ATOM 640 O O . VAL A 1 81 ? -14.959 -8.763 13.704 1.00 91.88 81 VAL A O 1
ATOM 643 N N . ARG A 1 82 ? -13.771 -7.287 12.502 1.00 92.06 82 ARG A N 1
ATOM 644 C CA . ARG A 1 82 ? -13.956 -6.178 13.456 1.00 92.06 82 ARG A CA 1
ATOM 645 C C . ARG A 1 82 ? -15.402 -5.693 13.513 1.00 92.06 82 ARG A C 1
ATOM 647 O O . ARG A 1 82 ? -15.878 -5.333 14.587 1.00 92.06 82 ARG A O 1
ATOM 654 N N . LEU A 1 83 ? -16.117 -5.684 12.391 1.00 90.12 83 LEU A N 1
ATOM 655 C CA . LEU A 1 83 ? -17.541 -5.356 12.345 1.00 90.12 83 LEU A CA 1
ATOM 656 C C . LEU A 1 83 ? -18.368 -6.366 13.149 1.00 90.12 83 LEU A C 1
ATOM 658 O O . LEU A 1 83 ? -19.135 -5.948 14.009 1.00 90.12 83 LEU A O 1
ATOM 662 N N . ILE A 1 84 ? -18.151 -7.670 12.952 1.00 91.88 84 ILE A N 1
ATOM 663 C CA . ILE A 1 84 ? -18.835 -8.725 13.716 1.00 91.88 84 ILE A CA 1
ATOM 664 C C . ILE A 1 84 ? -18.559 -8.562 15.215 1.00 91.88 84 ILE A C 1
ATOM 666 O O . ILE A 1 84 ? -19.495 -8.524 16.006 1.00 91.88 84 ILE A O 1
ATOM 670 N N . ARG A 1 85 ? -17.297 -8.354 15.617 1.00 89.38 85 ARG A N 1
ATOM 671 C CA . ARG A 1 85 ? -16.947 -8.112 17.030 1.00 89.38 85 ARG A CA 1
ATOM 672 C C . ARG A 1 85 ? -17.684 -6.910 17.627 1.00 89.38 85 ARG A C 1
ATOM 674 O O . ARG A 1 85 ? -18.151 -6.999 18.756 1.00 89.38 85 ARG A O 1
ATOM 681 N N . ARG A 1 86 ? -17.816 -5.806 16.880 1.00 89.56 86 ARG A N 1
ATOM 682 C CA . ARG A 1 86 ? -18.578 -4.617 17.312 1.00 89.56 86 ARG A CA 1
ATOM 683 C C . ARG A 1 86 ? -20.071 -4.895 17.489 1.00 89.56 86 ARG A C 1
ATOM 685 O O . ARG A 1 86 ? -20.694 -4.245 18.319 1.00 89.56 86 ARG A O 1
ATOM 692 N N . LEU A 1 87 ? -20.637 -5.812 16.706 1.00 90.06 87 LEU A N 1
ATOM 693 C CA . LEU A 1 87 ? -22.046 -6.195 16.801 1.00 90.06 87 LEU A CA 1
ATOM 694 C C . LEU A 1 87 ? -22.303 -7.184 17.946 1.00 90.06 87 LEU A C 1
ATOM 696 O O . LEU A 1 87 ? -23.347 -7.098 18.574 1.00 90.06 87 LEU A O 1
ATOM 700 N N . THR A 1 88 ? -21.366 -8.093 18.234 1.00 88.81 88 THR A N 1
ATOM 701 C CA . THR A 1 88 ? -21.511 -9.115 19.292 1.00 88.81 88 THR A CA 1
ATOM 702 C C . THR A 1 88 ? -21.128 -8.618 20.691 1.00 88.81 88 THR A C 1
ATOM 704 O O . THR A 1 88 ? -21.532 -9.216 21.679 1.00 88.81 88 THR A O 1
ATOM 707 N N . GLN A 1 89 ? -20.308 -7.569 20.799 1.00 76.38 89 GLN A N 1
ATOM 708 C CA . GLN A 1 89 ? -19.908 -6.959 22.080 1.00 76.38 89 GLN A CA 1
ATOM 709 C C . GLN A 1 89 ? -20.769 -5.735 22.460 1.00 76.38 89 GLN A C 1
ATOM 711 O O . GLN A 1 89 ? -20.399 -4.988 23.364 1.00 76.38 89 GLN A O 1
ATOM 716 N N . LYS A 1 90 ? -21.876 -5.507 21.745 1.00 53.25 90 LYS A N 1
ATOM 717 C CA . LYS A 1 90 ? -22.969 -4.619 22.159 1.00 53.25 90 LYS A CA 1
ATOM 718 C C . LYS A 1 90 ? -24.007 -5.421 22.928 1.00 53.25 90 LYS A C 1
ATOM 720 O O . LYS A 1 90 ? -24.588 -4.828 23.858 1.00 53.25 90 LYS A O 1
#

Radius of gyration: 15.6 Å; Cα contacts (8 Å, |Δi|>4): 63; chains: 1; bounding box: 41×22×40 Å

Mean predicted aligned error: 4.25 Å

Organism: NCBI:txid408170

InterPro domains:
  IPR006068 Cation-transporting P-type ATPase, C-terminal [PF00689] (1-84)
  IPR023298 P-type ATPase, transmembrane domain superfamily [SSF81665] (2-87)

Solvent-accessible surface area (backbone atoms only — not comparable to full-atom values): 5098 Å² total; per-residue (Å²): 103,70,66,56,37,50,56,32,44,52,38,49,59,75,34,60,97,54,64,59,60,58,70,64,64,50,96,74,32,69,69,58,49,53,50,53,50,50,51,54,53,48,46,54,47,42,35,61,66,27,32,83,85,66,71,36,66,67,72,54,71,66,60,51,50,50,45,54,60,68,30,41,50,64,36,52,55,54,44,49,54,27,50,53,51,58,65,74,76,105

Sequence (90 aa):
FFVMLQFWNLFNARVFGTSDSAFKGISKSYGMELIILAILGGQILIVQFGGAVFRTVPLDFMTWMTIVVSTSFVLWIGELVRLIRRLTQK

Foldseek 3Di:
DVLLLVLLVLLLVVQPPHLDQSPPCCVVDPPNVVVSCCSVVVVQCCQQPVPPVNVHHHDDPVVVVVSNVVSNVSNVVSNVVSVVVVVVVD

Secondary structure (DSSP, 8-state):
-HHHHHHHHHHHHHTTTS-S-TTTTGGG-HHHHHHHHHHHHHHHHHHHH-HHHHT--PPPHHHHHHHHHHHHHHHHHHHHHHHHHHHHT-